Protein AF-A0A939EZS9-F1 (afdb_monomer_lite)

Secondary structure (DSSP, 8-state):
--EEESS-EEEE-SS-S--EEEEE-TT--EEEEEE--TTSEEEE---TTS-SEEEEEEETT--EEEEEEE----

Radius of gyration: 11.57 Å; chains: 1; bounding box: 22×30×29 Å

Structure (mmCIF, N/CA/C/O backbone):
data_AF-A0A939EZS9-F1
#
_entry.id   AF-A0A939EZS9-F1
#
loop_
_atom_site.group_PDB
_atom_site.id
_atom_site.type_symbol
_atom_site.label_atom_id
_atom_site.label_alt_id
_atom_site.label_comp_id
_atom_site.label_asym_id
_atom_site.label_entity_id
_atom_site.label_seq_id
_atom_site.pdbx_PDB_ins_code
_atom_site.Cartn_x
_atom_site.Cartn_y
_atom_site.Cartn_z
_atom_site.occupancy
_atom_site.B_iso_or_equiv
_atom_site.auth_seq_id
_atom_site.auth_comp_id
_atom_site.auth_asym_id
_atom_site.auth_atom_id
_atom_site.pdbx_PDB_model_num
ATOM 1 N N . MET A 1 1 ? -12.420 2.411 -10.131 1.00 84.62 1 MET A N 1
ATOM 2 C CA . MET A 1 1 ? -11.629 1.431 -10.915 1.00 84.62 1 MET A CA 1
ATOM 3 C C . MET A 1 1 ? -10.247 1.299 -10.283 1.00 84.62 1 MET A C 1
ATOM 5 O O . MET A 1 1 ? -9.890 2.221 -9.559 1.00 84.62 1 MET A O 1
ATOM 9 N N . PRO A 1 2 ? -9.516 0.179 -10.438 1.00 94.81 2 PRO A N 1
ATOM 10 C CA . PRO A 1 2 ? -8.170 0.072 -9.879 1.00 94.81 2 PRO A CA 1
ATOM 11 C C . PRO A 1 2 ? -7.182 0.972 -10.631 1.00 94.81 2 PRO A C 1
ATOM 13 O O . PRO A 1 2 ? -7.273 1.090 -11.850 1.00 94.81 2 PRO A O 1
ATOM 16 N N . THR A 1 3 ? -6.241 1.572 -9.908 1.00 97.38 3 THR A N 1
ATOM 17 C CA . THR A 1 3 ? -5.140 2.362 -10.472 1.00 97.38 3 THR A CA 1
ATOM 18 C C . THR A 1 3 ? -4.037 1.413 -10.949 1.00 97.38 3 THR A C 1
ATOM 20 O O . THR A 1 3 ? -3.420 0.757 -10.101 1.00 97.38 3 THR A O 1
ATOM 23 N N . PRO A 1 4 ? -3.792 1.279 -12.267 1.00 96.88 4 PRO A N 1
ATOM 24 C CA . PRO A 1 4 ? -2.726 0.427 -12.778 1.00 96.88 4 PRO A CA 1
ATOM 25 C C . PRO A 1 4 ? -1.355 1.050 -12.507 1.00 96.88 4 PRO A C 1
ATOM 27 O O . PRO A 1 4 ? -1.194 2.268 -12.581 1.00 96.88 4 PRO A O 1
ATOM 30 N N . PHE A 1 5 ? -0.364 0.217 -12.203 1.00 96.44 5 PHE A N 1
ATOM 31 C CA . PHE A 1 5 ? 1.018 0.645 -12.034 1.00 96.44 5 PHE A CA 1
ATOM 32 C C . PHE A 1 5 ? 2.004 -0.512 -12.233 1.00 96.44 5 PHE A C 1
ATOM 34 O O . PHE A 1 5 ? 1.642 -1.683 -12.127 1.00 96.44 5 PHE A O 1
ATOM 41 N N . TRP A 1 6 ? 3.271 -0.179 -12.473 1.00 94.12 6 TRP A N 1
ATOM 42 C CA . TRP A 1 6 ? 4.343 -1.165 -12.611 1.00 94.12 6 TRP A CA 1
ATOM 43 C C . TRP A 1 6 ? 5.271 -1.188 -11.384 1.00 94.12 6 TRP A C 1
ATOM 45 O O . TRP A 1 6 ? 5.298 -2.167 -10.627 1.00 94.12 6 TRP A O 1
ATOM 55 N N . SER A 1 7 ? 6.043 -0.116 -11.192 1.00 94.00 7 SER A N 1
ATOM 56 C CA . SER A 1 7 ? 7.087 -0.009 -10.161 1.00 94.00 7 SER A CA 1
ATOM 57 C C . SER A 1 7 ? 6.736 0.971 -9.041 1.00 94.00 7 SER A C 1
ATOM 59 O O . SER A 1 7 ? 7.185 0.800 -7.910 1.00 94.00 7 SER A O 1
ATOM 61 N N . LYS A 1 8 ? 5.914 1.980 -9.346 1.00 97.06 8 LYS A N 1
ATOM 62 C CA . LYS A 1 8 ? 5.504 3.048 -8.434 1.00 97.06 8 LYS A CA 1
ATOM 63 C C . LYS A 1 8 ? 4.044 3.398 -8.645 1.00 97.06 8 LYS A C 1
ATOM 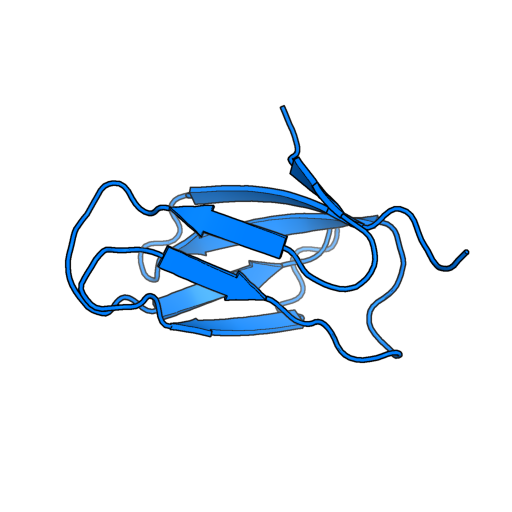65 O O . LYS A 1 8 ? 3.607 3.512 -9.785 1.00 97.06 8 LYS A O 1
ATOM 70 N N . VAL A 1 9 ? 3.333 3.669 -7.561 1.00 98.06 9 VAL A N 1
ATOM 71 C CA . VAL A 1 9 ? 2.021 4.317 -7.610 1.00 98.06 9 VAL A CA 1
ATOM 72 C C . VAL A 1 9 ? 1.920 5.382 -6.532 1.00 98.06 9 VAL A C 1
ATOM 74 O O . VAL A 1 9 ? 2.490 5.230 -5.450 1.00 98.06 9 VAL A O 1
ATOM 77 N N . SER A 1 10 ? 1.198 6.457 -6.829 1.00 98.31 10 SER A N 1
ATOM 78 C CA . SER A 1 10 ? 0.729 7.398 -5.822 1.00 98.31 10 SER A CA 1
ATOM 79 C C . SER A 1 10 ? -0.781 7.575 -5.905 1.00 98.31 10 SER A C 1
ATOM 81 O O . SER A 1 10 ? -1.399 7.374 -6.953 1.00 98.31 10 SER A O 1
ATOM 83 N N . PHE A 1 11 ? -1.385 7.884 -4.766 1.00 97.81 11 PHE A N 1
ATOM 84 C CA . PHE A 1 11 ? -2.805 8.189 -4.635 1.00 97.81 11 PHE A CA 1
ATOM 85 C C . PHE A 1 11 ? -3.015 9.137 -3.454 1.00 97.81 11 PHE A C 1
ATOM 87 O O . PHE A 1 11 ? -2.133 9.296 -2.614 1.00 97.81 11 PHE A O 1
ATOM 94 N N . TRP A 1 12 ? -4.180 9.778 -3.401 1.00 97.50 12 TRP A N 1
ATOM 95 C CA . TRP A 1 12 ? -4.481 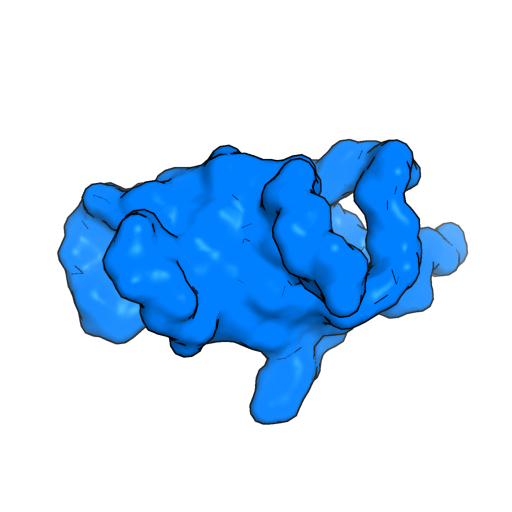10.818 -2.421 1.00 97.50 12 TRP A CA 1
ATOM 96 C C . TRP A 1 12 ? -5.567 10.360 -1.456 1.00 97.50 12 TRP A C 1
ATOM 98 O O . TRP A 1 12 ? -6.581 9.798 -1.872 1.00 97.50 12 TRP A O 1
ATOM 108 N N . LEU A 1 13 ? -5.353 10.620 -0.171 1.00 97.00 13 LEU A N 1
ATOM 109 C CA . LEU A 1 13 ? -6.378 10.509 0.857 1.00 97.00 13 LEU A CA 1
ATOM 110 C C . LEU A 1 13 ? -7.240 11.774 0.856 1.00 97.00 13 LEU A C 1
ATOM 112 O O . LEU A 1 13 ? -6.755 12.872 0.596 1.00 97.00 13 LEU A O 1
ATOM 116 N N . THR A 1 14 ? -8.523 11.621 1.170 1.00 94.00 14 THR A N 1
ATOM 117 C CA . THR A 1 14 ? -9.451 12.755 1.309 1.00 94.00 14 THR A CA 1
ATOM 118 C C . THR A 1 14 ? -9.182 13.563 2.575 1.00 94.00 14 THR A C 1
ATOM 120 O O . THR A 1 14 ? -9.374 14.776 2.594 1.00 94.00 14 THR A O 1
ATOM 123 N N . GLN A 1 15 ? -8.731 12.894 3.635 1.00 92.31 15 GLN A N 1
ATOM 124 C CA . GLN A 1 15 ? -8.345 13.525 4.887 1.00 92.31 15 GLN A CA 1
ATOM 125 C C . GLN A 1 15 ? -6.885 13.995 4.821 1.00 92.31 15 GLN A C 1
ATOM 127 O O . GLN A 1 15 ? -6.003 13.252 4.390 1.00 92.31 15 GLN A O 1
ATOM 132 N N . LEU A 1 16 ? -6.633 15.229 5.264 1.00 93.06 16 LEU A N 1
ATOM 133 C CA . LEU A 1 16 ? -5.286 15.792 5.385 1.00 93.06 16 LEU A 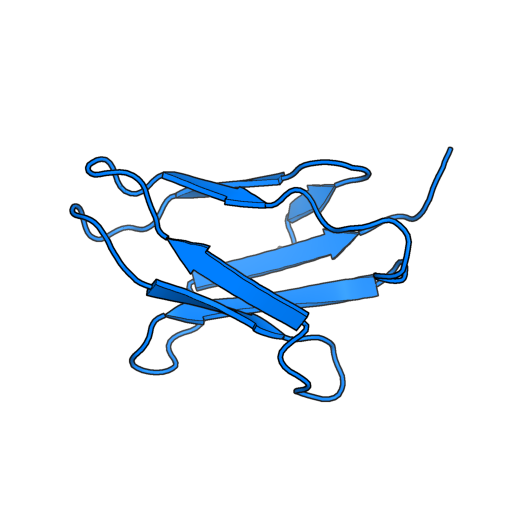CA 1
ATOM 134 C C . LEU A 1 16 ? -4.587 15.309 6.665 1.00 93.06 16 LEU A C 1
ATOM 136 O O . LEU A 1 16 ? -5.224 14.831 7.604 1.00 93.06 16 LEU A O 1
ATOM 140 N N . GLY A 1 17 ? -3.267 15.484 6.713 1.00 94.88 17 GLY A N 1
ATOM 141 C CA . GLY A 1 17 ? -2.415 15.016 7.802 1.00 94.88 17 GLY A CA 1
ATOM 142 C C . GLY A 1 17 ? -1.762 13.662 7.522 1.00 94.88 17 GLY A C 1
ATOM 143 O O . GLY A 1 17 ? -2.091 12.964 6.560 1.00 94.88 17 GLY A O 1
ATOM 144 N N . VAL A 1 18 ? -0.796 13.307 8.371 1.00 97.38 18 VAL A N 1
ATOM 145 C CA . VAL A 1 18 ? -0.061 12.041 8.269 1.00 97.38 18 VAL A 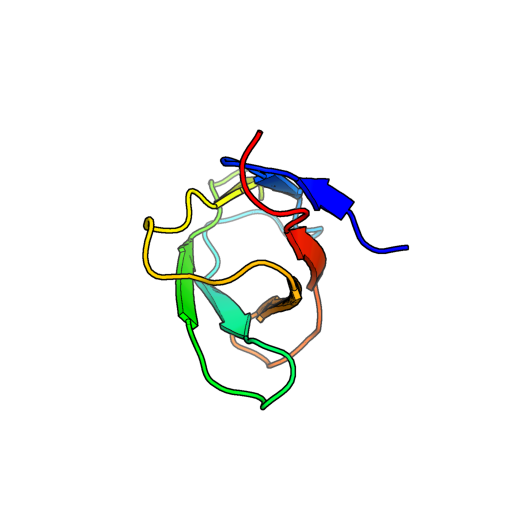CA 1
ATOM 146 C C . VAL A 1 18 ? -0.935 10.910 8.801 1.00 97.38 18 VAL A C 1
ATOM 148 O O . VAL A 1 18 ? -1.282 10.888 9.980 1.00 97.38 18 VAL A O 1
ATOM 151 N N . GLN A 1 19 ? -1.268 9.964 7.933 1.00 97.56 19 GLN A N 1
ATOM 152 C CA . GLN A 1 19 ? -2.113 8.813 8.230 1.00 97.56 19 GLN A CA 1
ATOM 153 C C . GLN A 1 19 ? -1.397 7.522 7.850 1.00 97.56 19 GLN A C 1
ATOM 155 O O . GLN A 1 19 ? -0.693 7.467 6.839 1.00 97.56 19 GLN A O 1
ATOM 160 N N . THR A 1 20 ? -1.603 6.474 8.645 1.00 98.31 20 THR A N 1
ATOM 161 C CA . THR A 1 20 ? -1.139 5.123 8.316 1.00 98.31 20 THR A CA 1
ATOM 162 C C . THR A 1 20 ? -2.077 4.478 7.299 1.00 98.31 20 THR A C 1
ATOM 164 O O . THR A 1 20 ? -3.298 4.487 7.471 1.00 98.31 20 THR A O 1
ATOM 167 N N . VAL A 1 21 ? -1.493 3.880 6.261 1.00 98.56 21 VAL A N 1
ATOM 168 C CA . VAL A 1 21 ? -2.193 3.114 5.229 1.00 98.56 21 VAL A CA 1
ATOM 169 C C . VAL A 1 21 ? -1.556 1.738 5.102 1.00 98.56 21 VAL A C 1
ATOM 171 O O . VAL A 1 21 ? -0.360 1.614 4.855 1.00 98.56 21 VAL A O 1
ATOM 174 N N . MET A 1 22 ? -2.360 0.693 5.237 1.00 98.75 22 MET A N 1
ATOM 175 C CA . MET A 1 22 ? -1.946 -0.696 5.069 1.00 98.75 22 MET A CA 1
ATOM 176 C C . MET A 1 22 ? -2.309 -1.172 3.663 1.00 98.75 22 MET A C 1
ATOM 178 O O . MET A 1 22 ? -3.425 -0.947 3.190 1.00 98.75 22 MET A O 1
ATOM 182 N N . ILE A 1 23 ? -1.374 -1.844 2.996 1.00 98.50 23 ILE A N 1
ATOM 183 C CA . ILE A 1 23 ? -1.595 -2.455 1.685 1.00 98.50 23 ILE A CA 1
ATOM 184 C C . ILE A 1 23 ? -1.777 -3.957 1.869 1.00 98.50 23 ILE A C 1
ATOM 186 O O . ILE A 1 23 ? -0.929 -4.608 2.476 1.00 98.50 23 ILE A O 1
ATOM 190 N N . PHE A 1 24 ? -2.852 -4.503 1.308 1.00 98.56 24 PHE A N 1
ATOM 191 C CA . PHE A 1 24 ? -3.188 -5.923 1.349 1.00 98.56 24 PHE A CA 1
ATOM 192 C C . PHE A 1 24 ? -3.250 -6.514 -0.055 1.00 98.56 24 PHE A C 1
ATOM 194 O O . PHE A 1 24 ? -3.674 -5.838 -0.994 1.00 98.56 24 PHE A O 1
ATOM 201 N N . ASP A 1 25 ? -2.870 -7.780 -0.196 1.00 97.31 25 ASP A N 1
ATOM 202 C CA . ASP A 1 25 ? -3.128 -8.551 -1.412 1.00 97.31 25 ASP A CA 1
ATOM 203 C C . ASP A 1 25 ? -4.559 -9.132 -1.443 1.00 97.31 25 ASP A C 1
ATOM 205 O O . ASP A 1 25 ? -5.376 -8.912 -0.543 1.00 97.31 25 ASP A O 1
ATOM 209 N N . GLN A 1 26 ? -4.880 -9.890 -2.494 1.00 93.31 26 GLN A N 1
ATOM 210 C CA . GLN A 1 26 ? -6.192 -10.534 -2.650 1.00 93.31 26 GLN A CA 1
ATOM 211 C C . GLN A 1 26 ? -6.492 -11.616 -1.601 1.00 93.31 26 GLN A C 1
ATOM 213 O O . GLN A 1 26 ? -7.653 -11.981 -1.430 1.00 93.31 26 GLN A O 1
ATOM 218 N N . LEU A 1 27 ? -5.474 -12.115 -0.896 1.00 95.69 27 LEU A N 1
ATOM 219 C CA . LEU A 1 27 ? -5.608 -13.090 0.186 1.00 95.69 27 LEU A CA 1
ATOM 220 C C . LEU A 1 27 ? -5.682 -12.408 1.561 1.00 95.69 27 LEU A C 1
ATOM 222 O O . LEU A 1 27 ? -5.599 -13.082 2.585 1.00 95.69 27 LEU A O 1
ATOM 226 N N . VAL A 1 28 ? -5.846 -11.078 1.592 1.00 95.25 28 VAL A N 1
ATOM 227 C CA . VAL A 1 28 ? -5.931 -10.265 2.816 1.00 95.25 28 VAL A CA 1
ATOM 228 C C . VAL A 1 28 ? -4.637 -10.326 3.643 1.00 95.25 28 VAL A C 1
ATOM 230 O O . VAL A 1 28 ? -4.632 -10.076 4.846 1.00 95.25 28 VAL A O 1
ATOM 233 N N . ARG A 1 29 ? -3.497 -10.611 3.006 1.00 96.62 29 ARG A N 1
ATOM 234 C CA . ARG A 1 29 ? -2.183 -10.530 3.656 1.00 96.62 29 ARG A CA 1
ATOM 235 C C . ARG A 1 29 ? -1.663 -9.106 3.542 1.00 96.62 29 ARG A C 1
ATOM 237 O O . ARG A 1 29 ? -1.634 -8.555 2.442 1.00 96.62 29 ARG A O 1
ATOM 244 N N . GLN A 1 30 ? -1.244 -8.513 4.657 1.00 97.50 30 GLN A N 1
ATOM 245 C CA . GLN A 1 30 ? -0.595 -7.203 4.641 1.00 97.50 30 GLN A CA 1
ATOM 246 C C . GLN A 1 30 ? 0.787 -7.326 3.987 1.00 97.50 30 GLN A C 1
ATOM 248 O O . GLN A 1 30 ? 1.619 -8.113 4.432 1.00 97.50 30 GLN A O 1
ATOM 253 N N . VAL A 1 31 ? 1.032 -6.542 2.938 1.00 97.81 31 VAL A N 1
ATOM 254 C CA . VAL A 1 31 ? 2.294 -6.535 2.176 1.00 97.81 31 VAL A CA 1
ATOM 255 C C . VAL A 1 31 ? 3.107 -5.259 2.378 1.00 97.81 31 VAL A C 1
ATOM 257 O O . VAL A 1 31 ? 4.296 -5.237 2.069 1.00 97.81 31 VAL A O 1
ATOM 260 N N . ALA A 1 32 ? 2.482 -4.191 2.879 1.00 98.06 32 ALA A N 1
ATOM 261 C CA . ALA A 1 32 ? 3.163 -2.953 3.236 1.00 98.06 32 ALA A CA 1
ATOM 262 C C . ALA A 1 32 ? 2.368 -2.158 4.278 1.00 98.06 32 ALA A C 1
ATOM 264 O O . ALA A 1 32 ? 1.141 -2.239 4.338 1.00 98.06 32 ALA A O 1
ATOM 265 N N . GLU A 1 33 ? 3.084 -1.342 5.044 1.00 98.44 33 GLU A N 1
ATOM 266 C CA . GLU A 1 33 ? 2.541 -0.230 5.820 1.00 98.44 33 GLU A CA 1
ATOM 267 C C . GLU A 1 33 ? 3.200 1.055 5.313 1.00 98.44 33 GLU A C 1
ATOM 269 O O . GLU A 1 33 ? 4.422 1.130 5.191 1.00 98.44 33 GLU A O 1
ATOM 274 N N . LEU A 1 34 ? 2.385 2.045 4.968 1.00 98.44 34 LEU A N 1
ATOM 275 C CA . LEU A 1 34 ? 2.795 3.319 4.393 1.00 98.44 34 LEU A CA 1
ATOM 276 C C . LEU A 1 34 ? 2.268 4.463 5.255 1.00 98.44 34 LEU A C 1
ATOM 278 O O . LEU A 1 34 ? 1.314 4.304 6.018 1.00 98.44 34 LEU A O 1
ATOM 282 N N . ARG A 1 35 ? 2.862 5.643 5.087 1.00 98.38 35 ARG A N 1
ATOM 283 C CA . ARG A 1 35 ? 2.349 6.889 5.657 1.00 98.38 35 ARG A CA 1
ATOM 284 C C . ARG A 1 35 ? 2.060 7.885 4.549 1.00 98.38 35 ARG A C 1
ATOM 286 O O . ARG A 1 35 ? 2.851 7.998 3.613 1.00 98.38 35 ARG A O 1
ATOM 293 N N . SER A 1 36 ? 0.946 8.599 4.663 1.00 98.44 36 SER A N 1
ATOM 294 C CA . SER A 1 36 ? 0.689 9.748 3.800 1.00 98.44 36 SER A CA 1
ATOM 295 C C . SER A 1 36 ? 1.606 10.918 4.153 1.00 98.44 36 SER A C 1
ATOM 297 O O . SER A 1 36 ? 2.083 11.054 5.283 1.00 98.44 36 SER A O 1
ATOM 299 N N . SER A 1 37 ? 1.813 11.808 3.189 1.00 98.12 37 SER A N 1
ATOM 300 C CA . SER A 1 37 ? 2.302 13.154 3.453 1.00 98.12 37 SER A CA 1
ATOM 301 C C . SER A 1 37 ? 1.252 13.967 4.221 1.00 98.12 37 SER A C 1
ATOM 303 O O . SER A 1 37 ? 0.085 13.583 4.322 1.00 98.12 37 SER A O 1
ATOM 305 N N . VAL A 1 38 ? 1.644 15.142 4.720 1.00 97.38 38 VAL A N 1
ATOM 306 C CA . VAL A 1 38 ? 0.715 16.088 5.369 1.00 97.38 38 VAL A CA 1
ATOM 307 C C . VAL A 1 38 ? -0.418 16.547 4.443 1.00 97.38 38 VAL A C 1
ATOM 309 O O . VAL A 1 38 ? -1.482 16.922 4.927 1.00 97.38 38 VAL A O 1
ATOM 312 N N . LEU A 1 39 ? -0.209 16.483 3.124 1.00 97.38 39 LEU A N 1
ATOM 313 C CA . LEU A 1 39 ? -1.215 16.821 2.115 1.00 97.38 39 LEU A CA 1
ATOM 314 C C . LEU A 1 39 ? -2.082 15.617 1.707 1.00 97.38 39 LEU A C 1
ATOM 316 O O . LEU A 1 39 ? -2.969 15.766 0.877 1.00 97.38 39 LEU A O 1
ATOM 320 N N . GLY A 1 40 ? -1.837 14.433 2.277 1.00 97.44 40 GLY A N 1
ATOM 321 C CA . GLY A 1 40 ? -2.614 13.225 2.001 1.00 97.44 40 GLY A CA 1
ATOM 322 C C . GLY A 1 40 ? -2.088 12.368 0.847 1.00 97.44 40 GLY A C 1
ATOM 323 O O . GLY A 1 40 ? -2.693 11.341 0.553 1.00 97.44 40 GLY A O 1
ATOM 324 N N . GLU A 1 41 ? -0.970 12.719 0.203 1.00 98.44 41 GLU A N 1
ATOM 325 C CA . GLU A 1 41 ? -0.367 11.856 -0.824 1.00 98.44 41 GLU A CA 1
ATOM 326 C C . GLU A 1 41 ? 0.254 10.613 -0.179 1.00 98.44 41 GLU A C 1
ATOM 328 O O . GLU A 1 41 ? 1.062 10.717 0.741 1.00 98.44 41 GLU A O 1
ATOM 333 N N . VAL A 1 42 ? -0.080 9.435 -0.695 1.00 98.62 42 VAL A N 1
ATOM 334 C CA . VAL A 1 42 ? 0.550 8.162 -0.346 1.00 98.62 42 VAL A CA 1
ATOM 335 C C . VAL A 1 42 ? 1.321 7.672 -1.557 1.00 98.62 42 VAL A C 1
ATOM 337 O O . VAL A 1 42 ? 0.772 7.582 -2.654 1.00 98.62 42 VAL A O 1
ATOM 340 N N . VAL A 1 43 ? 2.587 7.318 -1.351 1.00 98.56 43 VAL A N 1
ATOM 341 C CA . VAL A 1 43 ? 3.456 6.769 -2.394 1.00 98.56 43 VAL A CA 1
ATOM 342 C C . VAL A 1 43 ? 3.838 5.347 -2.023 1.00 98.56 43 VAL A C 1
ATOM 344 O O . VAL A 1 43 ? 4.313 5.091 -0.917 1.00 98.56 43 VAL A O 1
ATOM 347 N N . TRP A 1 44 ? 3.674 4.426 -2.968 1.00 98.44 44 TRP A N 1
ATOM 348 C CA . TRP A 1 44 ? 4.099 3.044 -2.817 1.00 98.44 44 TRP A CA 1
ATOM 349 C C . TRP A 1 44 ? 5.106 2.653 -3.895 1.00 98.44 44 TRP A C 1
ATOM 351 O O . TRP A 1 44 ? 4.848 2.802 -5.092 1.00 98.44 44 TRP A O 1
ATOM 361 N N . LEU A 1 45 ? 6.246 2.128 -3.443 1.00 97.75 45 LEU A N 1
ATOM 362 C CA . LEU A 1 45 ? 7.305 1.543 -4.260 1.00 97.75 45 LEU A CA 1
ATOM 363 C C . LEU A 1 45 ? 7.522 0.092 -3.788 1.00 97.75 45 LEU A C 1
ATOM 365 O O . LEU A 1 45 ? 8.348 -0.146 -2.903 1.00 97.75 45 LEU A O 1
ATOM 369 N N . PRO A 1 46 ? 6.721 -0.884 -4.253 1.00 96.12 46 PRO A N 1
ATOM 370 C CA . PRO A 1 46 ? 6.850 -2.254 -3.780 1.00 96.12 46 PRO A CA 1
ATOM 371 C C . PRO A 1 46 ? 8.206 -2.860 -4.135 1.00 96.12 46 PRO A C 1
ATOM 373 O O . PRO A 1 46 ? 8.710 -2.695 -5.247 1.00 96.12 46 PRO A O 1
ATOM 376 N N . GLY A 1 47 ? 8.749 -3.647 -3.206 1.00 92.69 47 GLY A N 1
ATOM 377 C CA . GLY A 1 47 ? 9.943 -4.442 -3.460 1.00 92.69 47 GLY A CA 1
ATOM 378 C C . GLY A 1 47 ? 9.749 -5.454 -4.604 1.00 92.69 47 GLY A C 1
ATOM 379 O O . GLY A 1 47 ? 8.616 -5.778 -4.988 1.00 92.69 47 GLY A O 1
ATOM 380 N N . PRO A 1 48 ? 10.852 -6.006 -5.139 1.00 89.50 48 PRO A N 1
ATOM 381 C CA . PRO A 1 48 ? 10.813 -6.956 -6.255 1.00 89.50 48 PRO A CA 1
ATOM 382 C C . PRO A 1 48 ? 10.071 -8.261 -5.922 1.00 89.50 48 PRO A C 1
ATOM 384 O O . PRO A 1 48 ? 9.583 -8.926 -6.824 1.00 89.50 48 PRO A O 1
ATOM 387 N N . GLN A 1 49 ? 9.937 -8.606 -4.637 1.00 90.75 49 GLN A N 1
ATOM 388 C CA . GLN A 1 49 ? 9.248 -9.818 -4.173 1.00 90.75 49 GLN A CA 1
ATOM 389 C C . GLN A 1 49 ? 7.715 -9.694 -4.141 1.00 90.75 49 GLN A C 1
ATOM 391 O O . GLN A 1 49 ? 7.025 -10.681 -3.909 1.00 90.75 49 GLN A O 1
ATOM 396 N N . VAL A 1 50 ? 7.163 -8.492 -4.340 1.00 94.00 50 VAL A N 1
ATOM 397 C CA . VAL A 1 50 ? 5.709 -8.270 -4.359 1.00 94.00 50 VAL A CA 1
ATOM 398 C C . VAL A 1 50 ? 5.175 -8.638 -5.755 1.00 94.00 50 VAL A C 1
ATOM 400 O O . VAL A 1 50 ? 5.538 -7.969 -6.720 1.00 94.00 50 VAL A O 1
ATOM 403 N N . PRO A 1 51 ? 4.320 -9.659 -5.925 1.00 94.25 51 PRO A N 1
ATOM 404 C CA . PRO A 1 51 ? 3.914 -10.120 -7.258 1.00 94.25 51 PRO A CA 1
ATOM 405 C C . PRO A 1 51 ? 3.080 -9.104 -8.058 1.00 94.25 51 PRO A C 1
ATOM 407 O O . PRO A 1 51 ? 2.558 -8.123 -7.522 1.00 94.25 51 PRO A O 1
ATOM 410 N N . ALA A 1 52 ? 2.890 -9.353 -9.354 1.00 95.69 52 ALA A N 1
ATOM 411 C CA . ALA A 1 52 ? 1.800 -8.720 -10.099 1.00 95.69 52 ALA A CA 1
ATOM 412 C C . ALA A 1 52 ? 0.443 -9.114 -9.483 1.00 95.69 52 ALA A C 1
ATOM 414 O O . ALA A 1 52 ? 0.296 -10.224 -8.971 1.00 95.69 52 ALA A O 1
ATOM 415 N N . GLY A 1 53 ? -0.546 -8.221 -9.522 1.00 96.25 53 GLY A N 1
ATOM 416 C CA . GLY A 1 53 ? -1.868 -8.502 -8.961 1.00 96.25 53 GLY A CA 1
ATOM 417 C C . GLY A 1 53 ? -2.623 -7.280 -8.451 1.00 96.25 53 GLY A C 1
ATOM 418 O O . GLY A 1 53 ? -2.162 -6.141 -8.545 1.00 96.25 53 GLY A O 1
ATOM 419 N N . LEU A 1 54 ? -3.820 -7.531 -7.918 1.00 97.81 54 LEU A N 1
ATOM 420 C CA . LEU A 1 54 ? -4.653 -6.511 -7.287 1.00 97.81 54 LEU A CA 1
ATOM 421 C C . LEU A 1 54 ? -4.276 -6.352 -5.811 1.00 97.81 54 LEU A C 1
ATOM 423 O O . LEU A 1 54 ? -4.177 -7.334 -5.078 1.00 97.81 54 LEU A O 1
ATOM 427 N N . TYR A 1 55 ? -4.178 -5.103 -5.378 1.00 98.50 55 TYR A N 1
ATOM 428 C CA . TYR A 1 55 ? -3.915 -4.712 -4.004 1.00 98.50 55 TYR A CA 1
ATOM 429 C C . TYR A 1 55 ? -4.982 -3.738 -3.507 1.00 98.50 55 TYR A C 1
ATOM 431 O O . TYR A 1 55 ? -5.525 -2.930 -4.272 1.00 98.50 55 TYR A O 1
ATOM 439 N N . LEU A 1 56 ? -5.281 -3.808 -2.214 1.00 98.44 56 LEU A N 1
ATOM 440 C CA . LEU A 1 56 ? -6.189 -2.900 -1.522 1.00 98.44 56 LEU A CA 1
ATOM 441 C C . LEU A 1 56 ? -5.398 -2.053 -0.534 1.00 98.44 56 LEU A C 1
ATOM 443 O O . LEU A 1 56 ? -4.703 -2.595 0.320 1.00 98.44 56 LEU A O 1
ATOM 447 N N . ALA A 1 57 ? -5.544 -0.737 -0.624 1.00 98.44 57 ALA A N 1
ATOM 448 C CA . ALA A 1 57 ? -5.054 0.181 0.391 1.00 98.44 57 ALA A CA 1
ATOM 449 C C . ALA A 1 57 ? -6.180 0.476 1.383 1.00 98.44 57 ALA A C 1
ATOM 451 O O . ALA A 1 57 ? -7.290 0.828 0.965 1.00 98.44 57 ALA A O 1
ATOM 452 N N . ARG A 1 58 ? -5.900 0.343 2.679 1.00 98.38 58 ARG A N 1
ATOM 453 C CA . ARG A 1 58 ? -6.841 0.648 3.760 1.00 98.38 58 ARG A CA 1
ATOM 454 C C . ARG A 1 58 ? -6.226 1.588 4.787 1.00 98.38 58 ARG A C 1
ATOM 456 O O . ARG A 1 58 ? -5.051 1.445 5.108 1.00 98.38 58 ARG A O 1
ATOM 463 N N . SER A 1 59 ? -7.009 2.522 5.309 1.00 97.12 59 SER A N 1
ATOM 464 C CA . SER A 1 59 ? -6.633 3.336 6.471 1.00 97.12 59 SER A CA 1
ATOM 465 C C . SER A 1 59 ? -6.600 2.497 7.755 1.00 97.12 59 SER A C 1
ATOM 467 O O . SER A 1 59 ? -7.036 1.343 7.776 1.00 97.12 59 SER A O 1
ATOM 469 N N . ALA A 1 60 ? -6.068 3.072 8.836 1.00 94.38 60 ALA A N 1
ATOM 470 C CA . ALA A 1 60 ? -5.962 2.419 10.146 1.00 94.38 60 ALA A CA 1
ATOM 471 C C . ALA A 1 60 ? -7.314 1.957 10.730 1.00 94.38 60 ALA A C 1
ATOM 473 O O . ALA A 1 60 ? -7.358 0.987 11.480 1.00 94.38 60 ALA A O 1
ATOM 474 N N . ASP A 1 61 ? -8.412 2.614 10.356 1.00 93.62 61 ASP A N 1
ATOM 475 C CA . ASP A 1 61 ? -9.787 2.249 10.722 1.00 93.62 61 ASP A CA 1
ATOM 476 C C . ASP A 1 61 ? -10.401 1.162 9.810 1.00 93.62 61 ASP A C 1
ATOM 478 O O . ASP A 1 61 ? -11.552 0.766 9.986 1.00 93.62 61 ASP A O 1
ATOM 482 N N . GLY A 1 62 ? -9.641 0.667 8.829 1.00 94.62 62 GLY A N 1
ATOM 483 C CA . GLY A 1 62 ? -10.043 -0.398 7.916 1.00 94.62 62 GLY A CA 1
ATOM 484 C C . GLY A 1 62 ? -10.799 0.061 6.668 1.00 94.62 62 GLY A C 1
ATOM 485 O O . GLY A 1 62 ? -11.117 -0.791 5.831 1.00 94.62 62 GLY A O 1
ATOM 486 N N . GLN A 1 63 ? -11.057 1.362 6.490 1.00 96.19 63 GLN A N 1
ATOM 487 C CA . GLN A 1 63 ? -11.723 1.869 5.287 1.00 96.19 63 GLN A CA 1
ATOM 488 C C . GLN A 1 63 ? -10.838 1.706 4.053 1.00 96.19 63 GLN A C 1
ATOM 490 O O . GLN A 1 63 ? -9.640 1.977 4.079 1.00 96.19 63 GLN A O 1
ATOM 495 N N . GLN A 1 64 ? -11.423 1.260 2.940 1.00 96.88 64 GLN A N 1
ATOM 496 C CA . GLN A 1 64 ? -10.697 1.146 1.67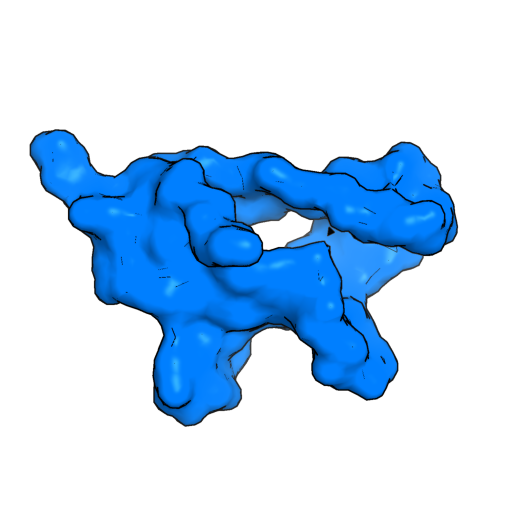7 1.00 96.88 64 GLN A CA 1
ATOM 497 C C . GLN A 1 64 ? -10.501 2.534 1.061 1.00 96.88 64 GLN A C 1
ATOM 499 O O . GLN A 1 64 ? -11.471 3.188 0.689 1.00 96.88 64 GLN A O 1
ATOM 504 N N . VAL A 1 65 ? -9.245 2.933 0.867 1.00 97.50 65 VAL A N 1
ATOM 505 C CA . VAL A 1 65 ? -8.882 4.250 0.318 1.00 97.50 65 VAL A CA 1
ATOM 506 C C . VAL A 1 65 ? -8.403 4.182 -1.132 1.00 97.50 65 VAL A C 1
ATOM 508 O O . VAL A 1 65 ? -8.552 5.148 -1.872 1.00 97.50 65 VAL A O 1
ATOM 511 N N . ALA A 1 66 ? -7.885 3.033 -1.581 1.00 98.00 66 ALA A N 1
ATOM 512 C CA . ALA A 1 66 ? -7.542 2.817 -2.985 1.00 98.00 66 ALA A CA 1
ATOM 513 C C . ALA A 1 66 ? -7.567 1.333 -3.380 1.00 98.00 66 ALA A C 1
ATOM 515 O O . ALA A 1 66 ? -7.429 0.429 -2.552 1.00 98.00 66 ALA A O 1
ATOM 516 N N . ARG A 1 67 ? -7.719 1.092 -4.687 1.00 98.19 67 ARG A N 1
ATOM 517 C CA . ARG A 1 67 ? -7.519 -0.207 -5.343 1.00 98.19 67 ARG A CA 1
ATOM 518 C C . ARG A 1 67 ? -6.392 -0.046 -6.349 1.00 98.19 67 ARG A C 1
ATOM 520 O O . ARG A 1 67 ? -6.471 0.846 -7.186 1.00 98.19 67 ARG A O 1
ATOM 527 N N . LEU A 1 68 ? -5.379 -0.896 -6.286 1.00 98.44 68 LEU A N 1
ATOM 528 C CA . LEU A 1 68 ? -4.152 -0.765 -7.071 1.00 98.44 68 LEU A CA 1
ATOM 529 C C . LEU A 1 68 ? -3.948 -2.045 -7.882 1.00 98.44 68 LEU A C 1
ATOM 531 O O . LEU A 1 68 ? -4.131 -3.133 -7.347 1.00 98.44 68 LEU A O 1
ATOM 535 N N . LEU A 1 69 ? -3.583 -1.939 -9.155 1.00 97.62 69 LEU A N 1
ATOM 536 C CA . LEU A 1 69 ? -3.305 -3.090 -10.013 1.00 97.62 69 LEU A CA 1
ATOM 537 C C . LEU A 1 69 ? -1.842 -3.053 -10.447 1.00 97.62 69 LEU A C 1
ATOM 539 O O . LEU A 1 69 ? -1.473 -2.231 -11.279 1.00 97.62 69 LEU A O 1
ATOM 543 N N . ARG A 1 70 ? -1.016 -3.952 -9.903 1.00 96.69 70 ARG A N 1
ATOM 544 C CA . ARG A 1 70 ? 0.364 -4.125 -10.359 1.00 96.69 70 ARG A CA 1
ATOM 545 C C . ARG A 1 70 ? 0.372 -5.005 -11.604 1.00 96.69 70 ARG A C 1
ATOM 547 O O . ARG A 1 70 ? 0.003 -6.173 -11.509 1.00 96.69 70 ARG A O 1
ATOM 554 N N . THR A 1 71 ? 0.797 -4.476 -12.744 1.00 91.44 71 THR A N 1
ATOM 555 C CA . THR A 1 71 ? 0.698 -5.173 -14.041 1.00 91.44 71 THR A CA 1
ATOM 556 C C . THR A 1 71 ? 1.852 -6.140 -14.341 1.00 91.44 71 THR A C 1
ATOM 558 O O . THR A 1 71 ? 1.792 -6.837 -15.345 1.00 91.44 71 THR A O 1
ATOM 561 N N . GLY A 1 72 ? 2.860 -6.245 -13.464 1.00 76.56 72 GLY A N 1
ATOM 562 C CA . GLY A 1 72 ? 4.079 -7.043 -13.697 1.00 76.56 72 GLY A CA 1
ATOM 563 C C . GLY A 1 72 ? 5.229 -6.197 -14.238 1.00 76.56 72 GLY A C 1
ATOM 564 O O . GLY A 1 72 ? 5.078 -4.982 -14.320 1.00 76.56 72 GLY A O 1
ATOM 565 N N . THR A 1 73 ? 6.381 -6.813 -14.517 1.00 64.31 73 THR A N 1
ATOM 566 C CA . THR A 1 73 ? 7.549 -6.148 -15.122 1.00 64.31 73 THR A CA 1
ATOM 567 C C . THR A 1 73 ? 7.445 -6.051 -16.637 1.00 64.31 73 THR A C 1
ATOM 569 O O . THR A 1 73 ? 6.982 -7.020 -17.233 1.00 64.31 73 THR A O 1
ATOM 572 N N . GLU A 1 74 ? 7.844 -4.912 -17.23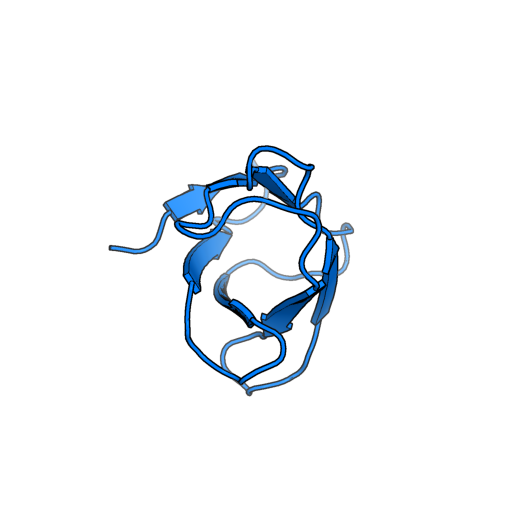6 1.00 56.56 74 GLU A N 1
ATOM 573 C CA . GLU A 1 74 ? 8.264 -4.921 -18.654 1.00 56.56 74 GLU A CA 1
ATOM 574 C C . GLU A 1 74 ? 9.349 -5.980 -18.873 1.00 56.56 74 GLU A C 1
ATOM 576 O O . GLU A 1 74 ? 10.175 -6.180 -17.944 1.00 56.56 74 GLU A O 1
#

Foldseek 3Di:
DAAEDAFKDKDFDPDFAWFWKFKAFPVRDTQDIWIADRRGMTMDGHDPPPAFHWMFIATPVGHTRHIHGHHYDD

pLDDT: mean 95.16, std 6.74, range [56.56, 98.75]

Sequence (74 aa):
MPTPFWSKVSFWLTQLGVQTVMIFDQLVRQVAELRSSVLGEVVWLPGPQVPAGLYLARSADGQQVARLLRTGTE

Organism: NCBI:txid2816474